Protein AF-A0A8T9FW23-F1 (afdb_monomer)

Secondary structure (DSSP, 8-state):
-HHHHHHHHHHHHHHHHHHHHHHHHHHHHHHHHTT-TTGGGSS-GGGHHHHHHHHHHHHHHT-------TTSHHHHHHHHHT-

pLDDT: mean 71.0, std 7.84, range [48.56, 82.94]

Radius of gyration: 19.04 Å; Cα contacts (8 Å, |Δi|>4): 24; chains: 1; bounding box: 52×20×48 Å

Structure (mmCIF, N/CA/C/O backbone):
data_AF-A0A8T9FW23-F1
#
_entry.id   AF-A0A8T9FW23-F1
#
loop_
_atom_site.group_PDB
_atom_site.id
_atom_site.type_symbol
_atom_site.label_atom_id
_atom_site.label_alt_id
_atom_site.label_comp_id
_atom_site.label_asym_id
_atom_site.label_entity_id
_atom_site.label_seq_id
_atom_site.pdbx_PDB_ins_code
_atom_site.Cartn_x
_atom_site.Cartn_y
_atom_site.Cartn_z
_atom_site.occupancy
_atom_site.B_iso_or_equiv
_atom_site.auth_seq_id
_atom_site.auth_comp_id
_atom_site.auth_asym_id
_atom_site.auth_atom_id
_atom_site.pdbx_PDB_model_num
ATOM 1 N N . MET A 1 1 ? -0.618 -10.450 27.291 1.00 62.50 1 MET A N 1
ATOM 2 C CA . MET A 1 1 ? -0.473 -10.750 25.845 1.00 62.50 1 MET A CA 1
ATOM 3 C C . MET A 1 1 ? -1.697 -10.371 25.010 1.00 62.50 1 MET A C 1
ATOM 5 O O . MET A 1 1 ? -1.550 -9.508 24.158 1.00 62.50 1 MET A O 1
ATOM 9 N N . LYS A 1 2 ? -2.904 -10.911 25.260 1.00 72.06 2 LYS A N 1
ATOM 10 C CA . LYS A 1 2 ? -4.106 -10.623 24.437 1.00 72.06 2 LYS A CA 1
ATOM 11 C C . LYS A 1 2 ? -4.443 -9.126 24.282 1.00 72.06 2 LYS A C 1
ATOM 13 O O . LYS A 1 2 ? -4.769 -8.691 23.187 1.00 72.06 2 LYS A O 1
ATOM 18 N N . ALA A 1 3 ? -4.289 -8.335 25.347 1.00 75.94 3 ALA A N 1
ATOM 19 C CA . ALA A 1 3 ? -4.548 -6.890 25.321 1.00 75.94 3 ALA A CA 1
ATOM 20 C C . ALA A 1 3 ? -3.522 -6.076 24.504 1.00 75.94 3 ALA A C 1
ATOM 22 O O . ALA A 1 3 ? -3.842 -5.006 23.998 1.00 75.94 3 ALA A O 1
ATOM 23 N N . LEU A 1 4 ? -2.285 -6.565 24.374 1.00 76.88 4 LEU A N 1
ATOM 24 C CA . LEU A 1 4 ? -1.264 -5.922 23.543 1.00 76.88 4 LEU A CA 1
ATOM 25 C C . LEU A 1 4 ? -1.543 -6.199 22.060 1.00 76.88 4 LEU A C 1
ATOM 27 O O . LEU A 1 4 ? -1.508 -5.286 21.241 1.00 76.88 4 LEU A O 1
ATOM 31 N N . VAL A 1 5 ? -1.902 -7.448 21.742 1.00 80.19 5 VAL A N 1
ATOM 32 C CA . VAL A 1 5 ? -2.270 -7.882 20.387 1.00 80.19 5 VAL A CA 1
ATOM 33 C C . VAL A 1 5 ? -3.504 -7.132 19.882 1.00 80.19 5 VAL A C 1
ATOM 35 O O . VAL A 1 5 ? -3.506 -6.671 18.744 1.00 80.19 5 VAL A O 1
ATOM 38 N N . SER A 1 6 ? -4.527 -6.930 20.721 1.00 78.81 6 SER A N 1
ATOM 39 C CA . SER A 1 6 ? -5.722 -6.174 20.322 1.00 78.81 6 SER A CA 1
ATOM 40 C C . SER A 1 6 ? -5.428 -4.694 20.060 1.00 78.81 6 SER A C 1
ATOM 42 O O . SER A 1 6 ? -5.932 -4.136 19.088 1.00 78.81 6 SER A O 1
ATOM 44 N N . LYS A 1 7 ? -4.571 -4.055 20.868 1.00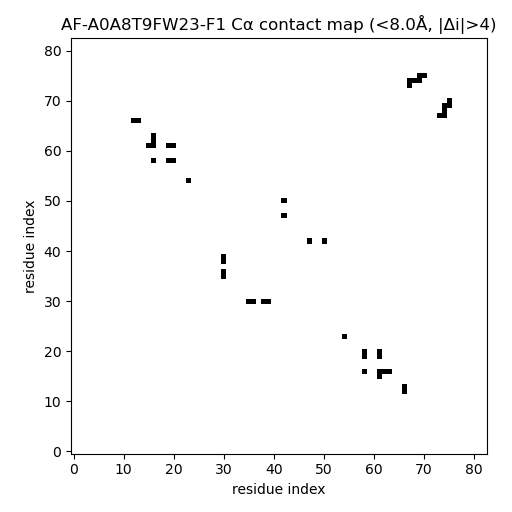 79.31 7 LYS A N 1
ATOM 45 C CA . LYS A 1 7 ? -4.135 -2.667 20.635 1.00 79.31 7 LYS A CA 1
ATOM 46 C C . LYS A 1 7 ? -3.337 -2.527 19.339 1.00 79.31 7 LYS A C 1
ATOM 48 O O . LYS A 1 7 ? -3.583 -1.594 18.578 1.00 79.31 7 LYS A O 1
ATOM 53 N N . LEU A 1 8 ? -2.429 -3.465 19.070 1.00 81.06 8 LEU A N 1
ATOM 54 C CA . LEU A 1 8 ? -1.647 -3.499 17.832 1.00 81.06 8 LEU A CA 1
ATOM 55 C C . LEU A 1 8 ? -2.529 -3.732 16.604 1.00 81.06 8 LEU A C 1
ATOM 57 O O . LEU A 1 8 ? -2.370 -3.027 15.614 1.00 81.06 8 LEU A O 1
ATOM 61 N N . ALA A 1 9 ? -3.494 -4.649 16.675 1.00 77.25 9 ALA A N 1
ATOM 62 C CA . ALA A 1 9 ? -4.439 -4.891 15.585 1.00 77.25 9 ALA A CA 1
ATOM 63 C C . ALA A 1 9 ? -5.285 -3.644 15.274 1.00 77.25 9 ALA A C 1
ATOM 65 O O . ALA A 1 9 ? -5.451 -3.283 14.111 1.00 77.25 9 ALA A O 1
ATOM 66 N N . THR A 1 10 ? -5.759 -2.941 16.306 1.00 77.88 10 THR A N 1
ATOM 67 C CA . THR A 1 10 ? -6.498 -1.677 16.157 1.00 77.88 10 THR A CA 1
ATOM 68 C C . THR A 1 10 ? -5.631 -0.574 15.552 1.00 77.88 10 THR A C 1
ATOM 70 O O . THR A 1 10 ? -6.071 0.133 14.644 1.00 77.88 10 THR A O 1
ATOM 73 N N . ALA A 1 11 ? -4.386 -0.436 16.015 1.00 79.19 11 ALA A N 1
ATOM 74 C CA . ALA A 1 11 ? -3.440 0.525 15.459 1.00 79.19 11 ALA A CA 1
ATOM 75 C C . ALA A 1 11 ? -3.131 0.211 13.987 1.00 79.19 11 ALA A C 1
ATOM 77 O O . ALA A 1 11 ? -3.246 1.089 13.136 1.00 79.19 11 ALA A O 1
ATOM 78 N N . LEU A 1 12 ? -2.844 -1.049 13.658 1.00 80.38 12 LEU A N 1
ATOM 79 C CA . LEU A 1 12 ? -2.592 -1.485 12.287 1.00 80.38 12 LEU A CA 1
ATOM 80 C C . LEU A 1 12 ? -3.812 -1.244 11.389 1.00 80.38 12 LEU A C 1
ATOM 82 O O . LEU A 1 12 ? -3.669 -0.720 10.290 1.00 80.38 12 LEU A O 1
ATOM 86 N N . ALA A 1 13 ? -5.022 -1.545 11.865 1.00 77.00 13 ALA A N 1
ATOM 87 C CA . ALA A 1 13 ? -6.25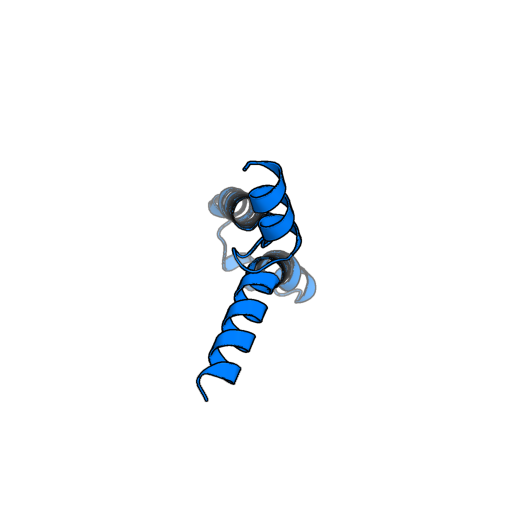2 -1.310 11.112 1.00 77.00 13 ALA A CA 1
ATOM 88 C C . ALA A 1 13 ? -6.488 0.177 10.800 1.00 77.00 13 ALA A C 1
ATOM 90 O O . ALA A 1 13 ? -7.014 0.478 9.724 1.00 77.00 13 ALA A O 1
ATOM 91 N N . ARG A 1 14 ? -6.086 1.081 11.706 1.00 77.00 14 ARG A N 1
ATOM 92 C CA . ARG A 1 14 ? -6.149 2.543 11.524 1.00 77.00 14 ARG A CA 1
ATOM 93 C C . ARG A 1 14 ? -5.062 3.066 10.584 1.00 77.00 14 ARG A C 1
ATOM 95 O O . ARG A 1 14 ? -5.330 3.947 9.772 1.00 77.00 14 ARG A O 1
ATOM 102 N N . TRP A 1 15 ? -3.855 2.510 10.666 1.00 76.50 15 TRP A N 1
ATOM 103 C CA . TRP A 1 15 ? -2.701 2.964 9.887 1.00 76.50 15 TRP A CA 1
ATOM 104 C C . TRP A 1 15 ? -2.532 2.250 8.542 1.00 76.50 15 TRP A C 1
ATOM 106 O O . TRP A 1 15 ? -1.759 2.732 7.720 1.00 76.50 15 TRP A O 1
ATOM 116 N N . ARG A 1 16 ? -3.272 1.163 8.262 1.00 78.12 16 ARG A N 1
ATOM 117 C CA . ARG A 1 16 ? -3.128 0.362 7.026 1.00 78.12 16 ARG A CA 1
ATOM 118 C C . ARG A 1 16 ? -3.130 1.214 5.762 1.00 78.12 16 ARG A C 1
ATOM 120 O O . ARG A 1 16 ? -2.326 0.994 4.867 1.00 78.12 16 ARG A O 1
ATOM 127 N N . THR A 1 17 ? -4.014 2.207 5.719 1.0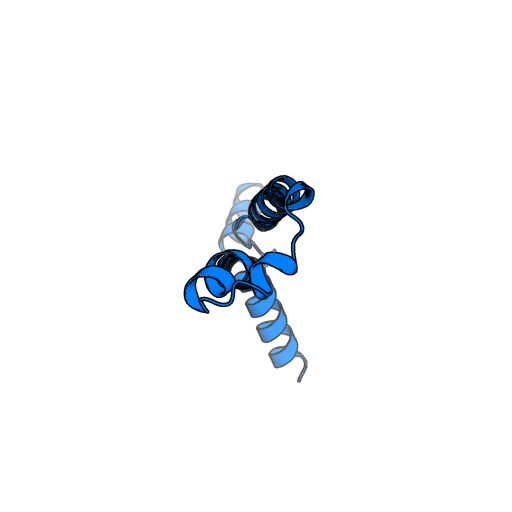0 75.44 17 THR A N 1
ATOM 128 C CA . THR A 1 17 ? -4.165 3.120 4.590 1.00 75.44 17 THR A CA 1
ATOM 129 C C . THR A 1 17 ? -2.923 3.967 4.396 1.00 75.44 17 THR A C 1
ATOM 131 O O . THR A 1 17 ? -2.406 4.050 3.290 1.00 75.44 17 THR A O 1
ATOM 134 N N . TRP A 1 18 ? -2.425 4.566 5.475 1.00 74.62 18 TRP A N 1
ATOM 135 C CA . TRP A 1 18 ? -1.230 5.401 5.448 1.00 74.62 18 TRP A CA 1
ATOM 136 C C . TRP A 1 18 ? 0.014 4.587 5.103 1.00 74.62 18 TRP A C 1
ATOM 138 O O . TRP A 1 18 ? 0.817 5.033 4.292 1.00 74.62 18 TRP A O 1
ATOM 148 N N . ILE A 1 19 ? 0.132 3.374 5.647 1.00 80.31 19 ILE A N 1
ATOM 149 C CA . ILE A 1 19 ? 1.242 2.460 5.360 1.00 80.31 19 ILE A CA 1
ATOM 150 C C . ILE A 1 19 ? 1.248 2.076 3.879 1.00 80.31 19 ILE A C 1
ATOM 152 O O . ILE A 1 19 ? 2.266 2.228 3.213 1.00 80.31 19 ILE A O 1
ATOM 156 N N . VAL A 1 20 ? 0.116 1.627 3.332 1.00 80.19 20 VAL A N 1
ATOM 157 C CA . VAL A 1 20 ? 0.056 1.195 1.927 1.00 80.19 20 VAL A CA 1
ATOM 158 C C . VAL A 1 20 ? 0.170 2.367 0.961 1.00 80.19 20 VAL A C 1
ATOM 160 O O . VAL A 1 20 ? 0.859 2.243 -0.045 1.00 80.19 20 VAL A O 1
ATOM 163 N N . ASN A 1 21 ? -0.409 3.525 1.280 1.00 77.75 21 ASN A N 1
ATOM 164 C CA . ASN A 1 21 ? -0.208 4.728 0.474 1.00 77.75 21 ASN A CA 1
ATOM 165 C C . ASN A 1 21 ? 1.252 5.196 0.505 1.00 77.75 21 ASN A C 1
ATOM 167 O O . ASN A 1 21 ? 1.781 5.570 -0.536 1.00 77.75 21 ASN A O 1
ATOM 171 N N . GLY A 1 22 ? 1.909 5.145 1.667 1.00 78.38 22 GLY A N 1
ATOM 172 C CA . GLY A 1 22 ? 3.329 5.470 1.799 1.00 78.38 22 GLY A CA 1
ATOM 173 C C . GLY A 1 22 ? 4.214 4.519 0.995 1.00 78.38 22 GLY A C 1
ATOM 174 O O . GLY A 1 22 ? 5.091 4.969 0.265 1.00 78.38 22 GLY A O 1
ATOM 175 N N . LEU A 1 23 ? 3.938 3.213 1.052 1.00 82.94 23 LEU A N 1
ATOM 176 C CA . LEU A 1 23 ? 4.641 2.209 0.251 1.00 82.94 23 LEU A CA 1
ATOM 177 C C . LEU A 1 23 ? 4.418 2.402 -1.253 1.00 82.94 23 LEU A C 1
ATOM 179 O O . LEU A 1 23 ? 5.365 2.286 -2.020 1.00 82.94 23 LEU A O 1
ATOM 183 N N . LEU A 1 24 ? 3.198 2.732 -1.679 1.00 78.50 24 LEU A N 1
ATOM 184 C CA . LEU A 1 24 ? 2.901 3.028 -3.082 1.00 78.50 24 LEU A CA 1
ATOM 185 C C . LEU A 1 24 ? 3.589 4.304 -3.563 1.00 78.50 24 LEU A C 1
ATOM 187 O O . LEU A 1 24 ? 4.149 4.315 -4.654 1.00 78.50 24 LEU A O 1
ATOM 191 N N . ALA A 1 25 ? 3.586 5.357 -2.747 1.00 76.44 25 ALA A N 1
ATOM 192 C CA . ALA A 1 25 ? 4.302 6.588 -3.056 1.00 76.44 25 ALA A CA 1
ATOM 193 C C . ALA A 1 25 ? 5.806 6.321 -3.210 1.00 76.44 25 ALA A C 1
ATOM 195 O O . ALA A 1 25 ? 6.410 6.772 -4.178 1.00 76.44 25 ALA A O 1
ATOM 196 N N . LEU A 1 26 ? 6.394 5.521 -2.315 1.00 76.62 26 LEU A N 1
ATOM 197 C CA . LEU A 1 26 ? 7.782 5.079 -2.448 1.00 76.62 26 LEU A CA 1
ATOM 198 C C . LEU A 1 26 ? 7.988 4.239 -3.713 1.00 76.62 26 LEU A C 1
ATOM 200 O O . LEU A 1 26 ? 8.920 4.504 -4.455 1.00 76.62 26 LEU A O 1
ATOM 204 N N . ALA A 1 27 ? 7.113 3.284 -4.019 1.00 76.06 27 ALA A N 1
ATOM 205 C CA . ALA A 1 27 ? 7.244 2.455 -5.219 1.00 76.06 27 ALA A CA 1
ATOM 206 C C . ALA A 1 27 ? 7.213 3.272 -6.525 1.00 76.06 27 ALA A C 1
ATOM 208 O O . ALA A 1 27 ? 7.829 2.869 -7.507 1.00 76.06 27 ALA A O 1
ATOM 209 N N . VAL A 1 28 ? 6.517 4.413 -6.532 1.00 72.56 28 VAL A N 1
ATOM 210 C CA . VAL A 1 28 ? 6.455 5.323 -7.683 1.00 72.56 28 VAL A CA 1
ATOM 211 C C . VAL A 1 28 ? 7.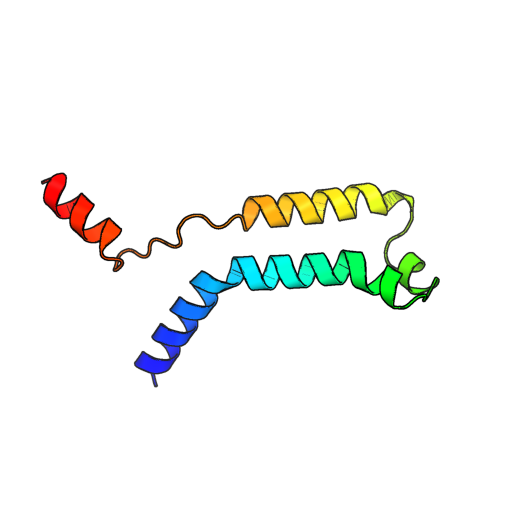657 6.271 -7.726 1.00 72.56 28 VAL A C 1
ATOM 213 O O . VAL A 1 28 ? 8.246 6.447 -8.785 1.00 72.56 28 VAL A O 1
ATOM 216 N N . VAL A 1 29 ? 8.029 6.879 -6.596 1.00 70.88 29 VAL A N 1
ATOM 217 C CA . VAL A 1 29 ? 8.995 7.996 -6.556 1.00 70.88 29 VAL A CA 1
ATOM 218 C C . VAL A 1 29 ? 10.439 7.525 -6.337 1.00 70.88 29 VAL A C 1
ATOM 220 O O . VAL A 1 29 ? 11.382 8.135 -6.837 1.00 70.88 29 VAL A O 1
ATOM 223 N N 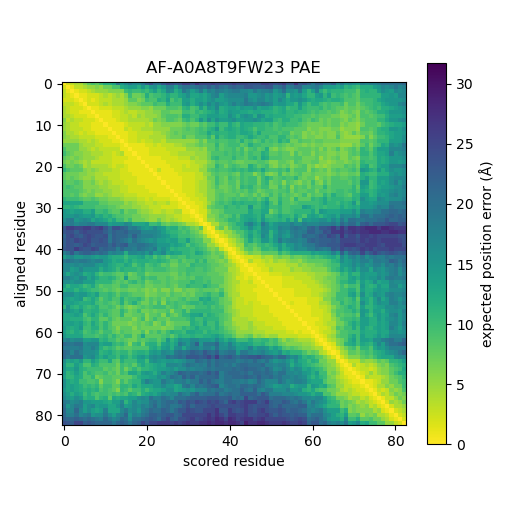. LEU A 1 30 ? 10.645 6.427 -5.606 1.00 71.38 30 LEU A N 1
ATOM 224 C CA . LEU A 1 30 ? 11.978 5.916 -5.270 1.00 71.38 30 LEU A CA 1
ATOM 225 C C . LEU A 1 30 ? 12.831 5.558 -6.506 1.00 71.38 30 LEU A C 1
ATOM 227 O O . LEU A 1 30 ? 14.019 5.876 -6.479 1.00 71.38 30 LEU A O 1
ATOM 231 N N . PRO A 1 31 ? 12.283 4.965 -7.589 1.00 67.44 31 PRO A N 1
ATOM 232 C CA . PRO A 1 31 ? 13.040 4.721 -8.820 1.00 67.44 31 PRO A CA 1
ATOM 233 C C . PRO A 1 31 ? 13.626 5.992 -9.446 1.00 67.44 31 PRO A C 1
ATOM 235 O O . PRO A 1 31 ? 14.772 5.978 -9.893 1.00 67.44 31 PRO A O 1
ATOM 238 N N . GLU A 1 32 ? 12.865 7.092 -9.442 1.00 66.44 32 GLU A N 1
ATOM 239 C CA . GLU A 1 32 ? 13.315 8.389 -9.963 1.00 66.44 32 GLU A CA 1
ATOM 240 C C . GLU A 1 32 ? 14.392 9.003 -9.059 1.00 66.44 32 GLU A C 1
ATOM 242 O O . GLU A 1 32 ? 15.433 9.438 -9.548 1.00 66.44 32 GLU A O 1
ATOM 247 N N . ILE A 1 33 ? 14.193 8.971 -7.734 1.00 67.38 33 ILE A N 1
ATOM 248 C CA . ILE A 1 33 ? 15.173 9.483 -6.756 1.00 67.38 33 ILE A CA 1
ATOM 249 C C . ILE A 1 33 ? 16.498 8.714 -6.839 1.00 67.38 33 ILE A C 1
ATOM 251 O O . ILE A 1 33 ? 17.570 9.307 -6.715 1.00 67.38 33 ILE A O 1
ATOM 255 N N . ALA A 1 34 ? 16.437 7.399 -7.052 1.00 68.12 34 ALA A N 1
ATOM 256 C CA . ALA A 1 34 ? 17.613 6.541 -7.096 1.00 68.12 34 ALA A CA 1
ATOM 257 C C . ALA A 1 34 ? 18.472 6.725 -8.363 1.00 68.12 34 ALA A C 1
ATOM 259 O O . ALA A 1 34 ? 19.551 6.138 -8.421 1.00 68.12 34 ALA A O 1
ATOM 260 N N . ASN A 1 35 ? 18.026 7.505 -9.366 1.00 64.25 35 ASN A N 1
ATOM 261 C CA . ASN A 1 35 ? 18.731 7.721 -10.643 1.00 64.25 35 ASN A CA 1
ATOM 262 C C . ASN A 1 35 ? 19.247 6.416 -11.286 1.00 64.25 35 ASN A C 1
ATOM 264 O O . ASN A 1 35 ? 20.287 6.392 -11.942 1.00 64.25 35 ASN A O 1
ATOM 268 N N . SER A 1 36 ? 18.524 5.310 -11.085 1.00 60.75 36 SER A N 1
ATOM 269 C CA . SER A 1 36 ? 18.897 3.999 -11.605 1.00 60.75 36 SER A CA 1
ATOM 270 C C . SER A 1 36 ? 17.981 3.659 -12.785 1.00 60.75 36 SER A C 1
ATOM 272 O O . SER A 1 36 ? 16.845 3.222 -12.575 1.00 60.75 36 SER A O 1
ATOM 274 N N . PRO A 1 37 ? 18.431 3.866 -14.038 1.00 59.59 37 PRO A N 1
ATOM 275 C CA . PRO A 1 37 ? 17.625 3.590 -15.232 1.00 59.59 37 PRO A CA 1
ATOM 276 C C . PRO A 1 37 ? 17.253 2.105 -15.375 1.00 59.59 37 PRO A C 1
ATOM 278 O O . PRO A 1 37 ? 16.321 1.767 -16.098 1.00 59.59 37 PRO A O 1
ATOM 281 N N . GLU A 1 38 ? 17.926 1.222 -14.638 1.00 61.91 38 GLU A N 1
ATOM 282 C CA . GLU A 1 38 ? 17.633 -0.210 -14.563 1.00 61.91 38 GLU A CA 1
ATOM 283 C C . GLU A 1 38 ? 16.396 -0.509 -13.699 1.00 61.91 38 GLU A C 1
ATOM 285 O O . GLU A 1 38 ? 15.669 -1.464 -13.956 1.00 61.91 38 GLU A O 1
ATOM 290 N N . ILE A 1 39 ? 16.073 0.349 -12.724 1.00 53.41 39 ILE A N 1
ATOM 291 C CA . ILE A 1 39 ? 14.847 0.218 -11.917 1.00 53.41 39 ILE A CA 1
ATOM 292 C C . ILE A 1 39 ? 13.613 0.615 -12.746 1.00 53.41 39 ILE A C 1
ATOM 294 O O . ILE A 1 39 ? 12.547 0.019 -12.597 1.00 53.41 39 ILE A O 1
ATOM 298 N N . LEU A 1 40 ? 13.764 1.530 -13.711 1.00 53.72 40 LEU A N 1
ATOM 299 C CA . LEU A 1 40 ? 12.733 1.811 -14.721 1.00 53.72 40 LEU A CA 1
ATOM 300 C C . LEU A 1 40 ? 12.496 0.631 -15.684 1.00 53.72 40 LEU A C 1
ATOM 302 O O . LEU A 1 40 ? 11.488 0.630 -16.391 1.00 53.72 40 LEU A O 1
ATOM 306 N N . ALA A 1 41 ? 13.368 -0.385 -15.690 1.00 60.06 41 ALA A N 1
ATOM 307 C CA . ALA A 1 41 ? 13.156 -1.635 -16.419 1.00 60.06 41 ALA A CA 1
ATOM 308 C C . ALA A 1 41 ? 12.311 -2.662 -15.639 1.00 60.06 41 ALA A C 1
ATOM 310 O O . ALA A 1 41 ? 11.869 -3.649 -16.225 1.00 60.06 41 ALA A O 1
ATOM 311 N N . ILE A 1 42 ? 12.040 -2.438 -14.344 1.00 69.06 42 ILE A N 1
ATOM 312 C CA . ILE A 1 42 ? 11.217 -3.346 -13.520 1.00 69.06 42 ILE A CA 1
ATOM 313 C C . ILE A 1 42 ? 9.755 -3.337 -13.980 1.00 69.06 42 ILE A C 1
ATOM 315 O O . ILE A 1 42 ? 9.093 -4.374 -13.961 1.00 69.06 42 ILE A O 1
ATOM 319 N N . VAL A 1 43 ? 9.245 -2.178 -14.411 1.00 69.06 43 VAL A N 1
ATOM 320 C CA . VAL A 1 43 ? 7.904 -2.052 -14.993 1.00 69.06 43 VAL A CA 1
ATOM 321 C C . VAL A 1 43 ? 8.058 -1.717 -16.478 1.00 69.06 43 VAL A C 1
ATOM 323 O O . VAL A 1 43 ? 8.368 -0.567 -16.807 1.00 69.06 43 VAL A O 1
ATOM 326 N N . PRO A 1 44 ? 7.831 -2.686 -17.388 1.00 71.69 44 PRO A N 1
ATOM 327 C CA . PRO A 1 44 ? 7.968 -2.452 -18.819 1.00 71.69 44 PRO A CA 1
ATOM 328 C C . PRO A 1 44 ? 7.059 -1.314 -19.281 1.00 71.69 44 PRO A C 1
ATOM 330 O O . PRO A 1 44 ? 5.984 -1.080 -18.718 1.00 71.69 44 PRO A O 1
ATOM 333 N N . ARG A 1 45 ? 7.477 -0.600 -20.328 1.00 76.62 45 ARG A N 1
ATOM 334 C CA . ARG A 1 45 ? 6.826 0.646 -20.757 1.00 76.62 45 ARG A CA 1
ATOM 335 C C . ARG A 1 45 ? 5.336 0.463 -21.066 1.00 76.62 45 ARG A C 1
ATOM 337 O O . ARG A 1 45 ? 4.534 1.313 -20.683 1.00 76.62 45 ARG A O 1
ATOM 344 N N . GLU A 1 46 ? 4.937 -0.658 -21.672 1.00 79.00 46 GLU A N 1
ATOM 345 C CA . GLU A 1 46 ? 3.519 -0.972 -21.919 1.00 79.00 46 GLU A CA 1
ATOM 346 C C . GLU A 1 46 ? 2.671 -1.167 -20.640 1.00 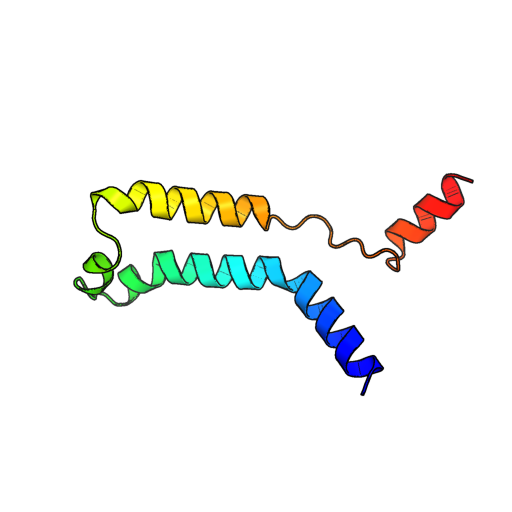79.00 46 GLU A C 1
ATOM 348 O O . GLU A 1 46 ? 1.447 -0.979 -20.673 1.00 79.00 46 GLU A O 1
ATOM 353 N N . TRP A 1 47 ? 3.303 -1.496 -19.508 1.00 79.31 47 TRP A N 1
ATOM 354 C CA . TRP A 1 47 ? 2.656 -1.739 -18.216 1.00 79.31 47 TRP A CA 1
ATOM 355 C C . TRP A 1 47 ? 2.586 -0.495 -17.329 1.00 79.31 47 TRP A C 1
ATOM 357 O O . TRP A 1 47 ? 1.769 -0.468 -16.412 1.00 79.31 47 TRP A O 1
ATOM 367 N N . GLN A 1 48 ? 3.358 0.559 -17.611 1.00 74.50 48 GLN A N 1
ATOM 368 C CA . GLN A 1 48 ? 3.435 1.757 -16.759 1.00 74.50 48 GLN A CA 1
ATOM 369 C C . GLN A 1 48 ? 2.065 2.402 -16.505 1.00 74.50 48 GLN A C 1
ATOM 371 O O . GLN A 1 48 ? 1.738 2.741 -15.368 1.00 74.50 48 GLN A O 1
ATOM 376 N N . ARG A 1 49 ? 1.210 2.494 -17.533 1.00 76.38 49 ARG A N 1
ATOM 377 C CA . ARG A 1 49 ? -0.163 3.014 -17.389 1.00 76.38 49 ARG A CA 1
ATOM 378 C C . ARG A 1 49 ? -1.031 2.166 -16.452 1.00 76.38 49 ARG A C 1
ATOM 380 O O . ARG A 1 49 ? -1.816 2.709 -15.682 1.00 76.38 49 ARG A O 1
ATOM 387 N N . TRP A 1 50 ? -0.873 0.843 -16.501 1.00 75.69 50 TRP A N 1
ATOM 388 C CA . TRP A 1 50 ? -1.621 -0.100 -15.670 1.00 75.69 50 TRP A CA 1
ATOM 389 C C . TRP A 1 50 ? -1.084 -0.133 -14.244 1.00 75.69 50 TRP A C 1
ATOM 391 O O . TRP A 1 50 ? -1.867 -0.223 -13.306 1.00 75.69 50 TRP A O 1
ATOM 40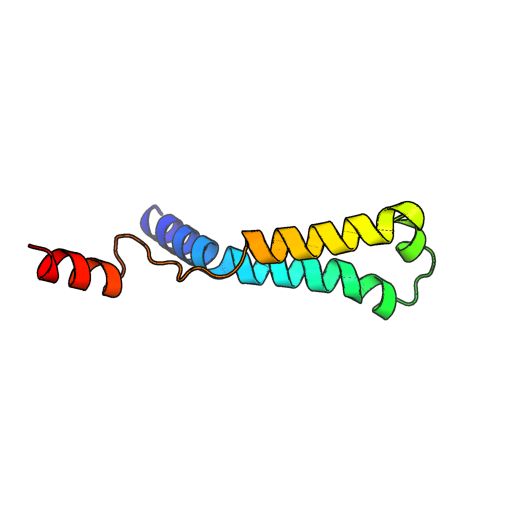1 N N . PHE A 1 51 ? 0.231 0.012 -14.077 1.00 78.50 51 PHE A N 1
ATOM 402 C CA . PHE A 1 51 ? 0.872 0.177 -12.779 1.00 78.50 51 PHE A CA 1
ATOM 403 C C . PHE A 1 51 ? 0.351 1.431 -12.069 1.00 78.50 51 PHE A C 1
ATOM 405 O O . PHE A 1 51 ? -0.154 1.332 -10.953 1.00 78.50 51 PHE A O 1
ATOM 412 N N . LEU A 1 52 ? 0.358 2.586 -12.744 1.00 76.94 52 LEU A N 1
ATOM 413 C CA . LEU A 1 52 ? -0.219 3.828 -12.216 1.00 76.94 52 LEU A CA 1
ATOM 414 C C . LEU A 1 52 ? -1.715 3.691 -11.903 1.00 76.94 52 LEU A C 1
ATOM 416 O O . LEU A 1 52 ? -2.153 4.088 -10.824 1.00 76.94 52 LEU A O 1
ATOM 420 N N . ALA A 1 53 ? -2.500 3.096 -12.805 1.00 76.00 53 ALA A N 1
ATOM 421 C CA . ALA A 1 53 ? -3.915 2.831 -12.550 1.00 76.00 53 ALA A CA 1
ATOM 422 C C . ALA A 1 53 ? -4.115 1.913 -11.329 1.00 76.00 53 ALA A C 1
ATOM 424 O O . ALA A 1 53 ? -5.002 2.159 -10.515 1.00 76.00 53 ALA A O 1
ATOM 425 N N . GLY A 1 54 ? -3.262 0.900 -11.161 1.00 81.50 54 GLY A N 1
ATOM 426 C CA . GLY A 1 54 ? -3.242 0.005 -10.007 1.00 81.50 54 GLY A CA 1
ATOM 427 C C . GLY A 1 54 ? -2.921 0.736 -8.705 1.00 81.50 54 GLY A C 1
ATOM 428 O O . GLY A 1 54 ? -3.618 0.528 -7.715 1.00 81.50 54 GLY A O 1
ATOM 429 N N . VAL A 1 55 ? -1.942 1.647 -8.716 1.00 77.94 55 VAL A N 1
ATOM 430 C CA . VAL A 1 55 ? -1.621 2.522 -7.575 1.00 77.94 55 VAL A CA 1
ATOM 431 C C . VAL A 1 55 ? -2.825 3.384 -7.188 1.00 77.94 55 VAL A C 1
ATOM 433 O O . VAL A 1 55 ? -3.181 3.447 -6.010 1.00 77.94 55 VAL A O 1
ATOM 436 N N . PHE A 1 56 ? -3.497 3.998 -8.165 1.00 73.88 56 PHE A N 1
ATOM 437 C CA . PHE A 1 56 ? -4.708 4.788 -7.926 1.00 73.88 56 PHE A CA 1
ATOM 438 C C . PHE A 1 56 ? -5.874 3.939 -7.407 1.00 73.88 56 PHE A C 1
ATOM 440 O O . PHE A 1 56 ? -6.549 4.344 -6.462 1.00 73.88 56 PHE A O 1
ATOM 447 N N . LEU A 1 57 ? -6.104 2.754 -7.973 1.00 78.38 57 LEU A N 1
ATOM 448 C CA . LEU A 1 57 ? -7.146 1.834 -7.509 1.00 78.38 57 LEU A CA 1
ATOM 449 C C . LEU A 1 57 ? -6.882 1.363 -6.079 1.00 78.38 57 LEU A C 1
ATOM 451 O O . LEU A 1 57 ? -7.797 1.384 -5.257 1.00 78.38 57 LEU A O 1
ATOM 455 N N . LEU A 1 58 ? -5.635 1.014 -5.756 1.00 75.94 58 LEU A N 1
ATOM 456 C CA . LEU A 1 58 ? -5.223 0.702 -4.390 1.00 75.94 58 LEU A CA 1
ATOM 457 C C . LEU A 1 58 ? -5.448 1.890 -3.460 1.00 75.94 58 LEU A C 1
ATOM 459 O O . LEU A 1 58 ? -6.001 1.702 -2.383 1.00 75.94 58 LEU A O 1
ATOM 463 N N . ASN A 1 59 ? -5.086 3.104 -3.874 1.00 74.00 59 ASN A N 1
ATOM 464 C CA . ASN A 1 59 ? -5.324 4.314 -3.091 1.00 74.00 59 ASN A CA 1
ATOM 465 C C . ASN A 1 59 ? -6.823 4.543 -2.824 1.00 74.00 59 ASN A C 1
ATOM 467 O O . ASN A 1 59 ? -7.201 4.861 -1.697 1.00 74.00 59 ASN A O 1
ATOM 471 N N . ILE A 1 60 ? -7.688 4.316 -3.820 1.00 69.12 60 ILE A N 1
ATOM 472 C CA . ILE A 1 60 ? -9.149 4.436 -3.695 1.00 69.12 60 ILE A CA 1
ATOM 473 C C . ILE A 1 60 ? -9.722 3.341 -2.788 1.00 69.12 60 ILE A C 1
ATOM 475 O O . ILE A 1 60 ? -10.529 3.636 -1.903 1.00 69.12 60 ILE A O 1
ATOM 479 N N . TRP A 1 61 ? -9.311 2.084 -2.968 1.00 67.25 61 TRP A N 1
ATOM 480 C CA . TRP A 1 61 ? -9.732 0.972 -2.108 1.00 67.25 61 TRP A CA 1
ATOM 481 C C . TRP A 1 61 ? -9.257 1.140 -0.672 1.00 67.25 61 TRP A C 1
ATOM 483 O O . TRP A 1 61 ? -9.990 0.832 0.270 1.00 67.25 61 TRP A O 1
ATOM 493 N N . MET A 1 62 ? -8.056 1.678 -0.506 1.00 68.19 62 MET A N 1
ATOM 494 C CA . MET A 1 62 ? -7.471 1.957 0.791 1.00 68.19 62 MET A CA 1
ATOM 495 C C . MET A 1 62 ? -7.914 3.295 1.353 1.00 68.19 62 MET A C 1
ATOM 497 O O . MET A 1 62 ? -7.579 3.551 2.505 1.00 68.19 62 MET A O 1
ATOM 501 N N . ARG A 1 63 ? -8.664 4.125 0.608 1.00 67.38 63 ARG A N 1
ATOM 502 C CA . ARG A 1 63 ? -9.088 5.467 1.030 1.00 67.38 63 ARG A CA 1
ATOM 503 C C . ARG A 1 63 ? -9.546 5.417 2.486 1.00 67.38 63 ARG A C 1
ATOM 505 O O . ARG A 1 63 ? -10.350 4.535 2.810 1.00 67.38 63 ARG A O 1
ATOM 512 N N . PRO A 1 64 ? -9.068 6.330 3.357 1.00 58.84 64 PRO A N 1
ATOM 513 C CA . PRO A 1 64 ? -9.453 6.318 4.753 1.00 58.84 64 PRO A CA 1
ATOM 514 C C . PRO A 1 64 ? -10.955 6.574 4.818 1.00 58.84 64 PRO A C 1
ATOM 516 O O . PRO A 1 64 ? -11.432 7.704 4.733 1.00 58.84 64 PRO A O 1
ATOM 519 N N . ARG A 1 65 ? -11.730 5.499 4.924 1.00 62.38 65 ARG A N 1
ATOM 520 C CA . ARG A 1 65 ? -13.034 5.582 5.557 1.00 62.38 65 ARG A CA 1
ATOM 521 C C . ARG A 1 65 ? -12.718 5.832 7.021 1.00 62.38 65 ARG A C 1
ATOM 523 O O . ARG A 1 65 ? -11.742 5.240 7.499 1.00 62.38 65 ARG A O 1
ATOM 530 N N . PRO A 1 66 ? -13.463 6.707 7.716 1.00 59.28 66 PRO A N 1
ATOM 531 C CA . PRO A 1 66 ? -13.276 6.829 9.149 1.00 59.28 66 PRO A CA 1
ATOM 532 C C . PRO A 1 66 ? -13.295 5.393 9.679 1.00 59.28 66 PRO A C 1
ATOM 534 O O . PRO A 1 66 ? -14.179 4.604 9.324 1.00 59.28 66 PRO A O 1
ATOM 537 N N . ALA A 1 67 ? -12.193 4.992 10.320 1.00 60.72 67 ALA A N 1
ATOM 538 C CA . ALA A 1 67 ? -11.963 3.622 10.762 1.00 60.72 67 ALA A CA 1
ATOM 539 C C . ALA A 1 67 ? -12.783 3.423 12.031 1.00 60.72 67 ALA A C 1
ATOM 541 O O . ALA A 1 67 ? -12.238 3.175 13.098 1.00 60.72 67 ALA A O 1
ATOM 542 N N . VAL A 1 68 ? -14.082 3.643 11.860 1.00 62.72 68 VAL A N 1
ATOM 543 C CA . VAL A 1 68 ? -15.125 3.655 12.850 1.00 62.72 68 VAL A CA 1
ATOM 544 C C . VAL A 1 68 ? -15.288 2.205 13.265 1.00 62.72 68 VAL A C 1
ATOM 546 O O . VAL A 1 68 ? -15.960 1.405 12.606 1.00 62.72 68 VAL A O 1
ATOM 549 N N . LEU A 1 69 ? -14.572 1.827 14.308 1.00 70.69 69 LEU A N 1
ATOM 550 C CA . LEU A 1 69 ? -14.719 0.536 14.941 1.00 70.69 69 LEU A CA 1
ATOM 551 C C . LEU A 1 69 ? -16.014 0.552 15.741 1.00 70.69 69 LEU A C 1
ATOM 553 O O . LEU A 1 69 ? -16.431 1.581 16.260 1.00 70.69 69 LEU A O 1
ATOM 557 N N . ALA A 1 70 ? -16.644 -0.610 15.898 1.00 69.31 70 ALA A N 1
ATOM 558 C CA . ALA A 1 70 ? -17.903 -0.717 16.637 1.00 69.31 70 ALA A CA 1
ATOM 559 C C . ALA A 1 70 ? -17.818 -0.187 18.086 1.00 69.31 70 ALA A C 1
ATOM 561 O O . ALA A 1 70 ? -18.848 0.115 18.686 1.00 69.31 70 ALA A O 1
ATOM 562 N N . GLY A 1 71 ? -16.603 -0.090 18.638 1.00 70.62 71 GLY A N 1
ATOM 563 C CA . GLY A 1 71 ? -16.330 0.477 19.954 1.00 70.62 71 GLY A CA 1
ATOM 564 C C . GLY A 1 71 ? -16.063 1.985 19.976 1.00 70.62 71 GLY A C 1
ATOM 565 O O . GLY A 1 71 ? -15.976 2.531 21.073 1.00 70.62 71 GLY A O 1
ATOM 566 N N . ASP A 1 72 ? -15.936 2.658 18.829 1.00 73.06 72 ASP A N 1
ATOM 567 C CA . ASP A 1 72 ? -15.635 4.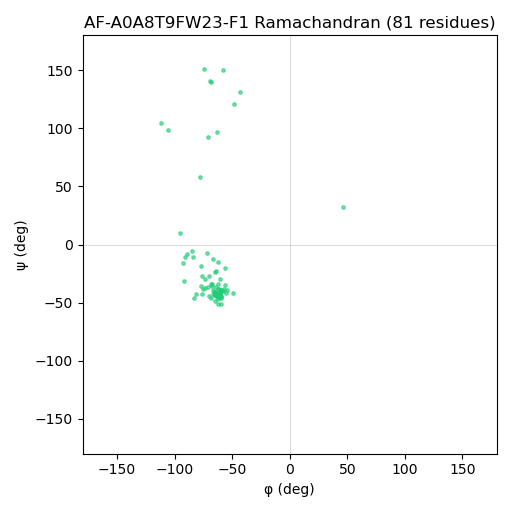089 18.793 1.00 73.06 72 ASP A CA 1
ATOM 568 C C . ASP A 1 72 ? -16.837 4.917 19.311 1.00 73.06 72 ASP A C 1
ATOM 570 O O . ASP A 1 72 ? -17.994 4.589 19.009 1.00 73.06 72 ASP A O 1
ATOM 574 N N . PRO A 1 73 ? -16.604 5.999 20.084 1.00 67.56 73 PRO A N 1
ATOM 575 C CA . PRO A 1 73 ? -17.672 6.788 20.716 1.00 67.56 73 PRO A CA 1
ATOM 576 C C . PRO A 1 73 ? -18.713 7.327 19.725 1.00 67.56 73 PRO A C 1
ATOM 578 O O . PRO A 1 73 ? -19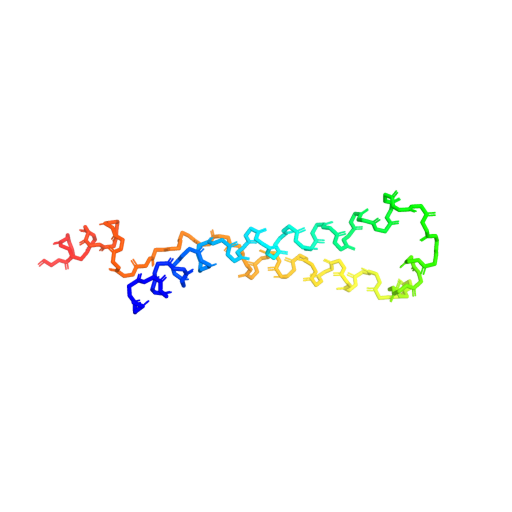.908 7.360 20.013 1.00 67.56 73 PRO A O 1
ATOM 581 N N . GLU A 1 74 ? -18.264 7.683 18.524 1.00 64.25 74 GLU A N 1
ATOM 582 C CA . GLU A 1 74 ? -19.086 8.166 17.411 1.00 64.25 74 GLU A CA 1
ATOM 583 C C . GLU A 1 74 ? -20.082 7.124 16.860 1.00 64.25 74 GLU A C 1
ATOM 585 O O . GLU A 1 74 ? -21.121 7.496 16.311 1.00 64.25 74 GLU A O 1
ATOM 590 N N . VAL A 1 75 ? -19.828 5.822 17.054 1.00 71.44 75 VAL A N 1
ATOM 591 C CA . VAL A 1 75 ? -20.783 4.732 16.748 1.00 71.44 75 VAL A CA 1
ATOM 592 C C . VAL A 1 75 ? -21.788 4.553 17.861 1.00 71.44 75 VAL A C 1
ATOM 594 O O . VAL A 1 75 ? -22.977 4.341 17.616 1.00 71.44 75 VAL A O 1
ATOM 597 N N . GLN A 1 76 ? -21.291 4.600 19.092 1.00 71.88 76 GLN A N 1
ATOM 598 C CA . GLN A 1 76 ? -22.087 4.344 20.283 1.00 71.88 76 GLN A CA 1
ATOM 599 C C . GLN A 1 76 ? -23.158 5.425 20.446 1.00 71.88 76 GLN A C 1
ATOM 601 O O . GLN A 1 76 ? -24.326 5.100 20.658 1.00 71.88 76 GLN A O 1
ATOM 606 N N . ALA A 1 77 ? -22.797 6.692 20.218 1.00 65.56 77 ALA A N 1
ATOM 607 C CA . ALA A 1 77 ? -23.729 7.816 20.242 1.00 65.56 77 ALA A CA 1
ATOM 608 C C . ALA A 1 77 ? -24.873 7.661 19.219 1.00 65.56 77 ALA A C 1
ATOM 610 O O . ALA A 1 77 ? -26.031 7.919 19.542 1.00 65.56 77 ALA A O 1
ATOM 611 N N . LYS A 1 78 ? -24.584 7.158 18.008 1.00 60.88 78 LYS A N 1
ATOM 612 C CA . LYS A 1 78 ? -25.616 6.895 16.989 1.00 60.88 78 LYS A CA 1
ATOM 613 C C . LYS A 1 78 ? -26.562 5.753 17.365 1.00 60.88 78 LYS A C 1
ATOM 615 O O . LYS A 1 78 ? -27.737 5.823 17.027 1.00 60.88 78 LYS A O 1
ATOM 620 N N . LYS A 1 79 ? -26.085 4.716 18.066 1.00 59.41 79 LYS A N 1
ATOM 621 C CA . LYS A 1 79 ? -26.946 3.618 18.550 1.00 59.41 79 LYS A CA 1
ATOM 622 C C . LYS A 1 79 ? -27.928 4.063 19.631 1.00 59.41 79 LYS A C 1
ATOM 624 O O . LYS A 1 79 ? -29.023 3.520 19.686 1.00 59.41 79 LYS A O 1
ATOM 629 N N . VAL A 1 80 ? -27.532 5.007 20.484 1.00 58.88 80 VAL A N 1
ATOM 630 C CA . VAL A 1 80 ? -28.397 5.559 21.540 1.00 58.88 80 VAL A CA 1
ATOM 631 C C . VAL A 1 80 ? -29.453 6.495 20.950 1.00 58.88 80 VAL A C 1
ATOM 633 O O . VAL A 1 80 ? -30.590 6.459 21.390 1.00 58.88 80 VAL A O 1
ATOM 636 N N . ALA A 1 81 ? -29.103 7.283 19.929 1.00 58.78 81 ALA A N 1
ATOM 637 C CA . ALA A 1 81 ? -30.031 8.211 19.277 1.00 58.78 81 ALA A CA 1
ATOM 638 C C . ALA A 1 81 ? -31.023 7.547 18.297 1.00 58.78 81 ALA A C 1
ATOM 640 O O . ALA A 1 81 ? -32.016 8.162 17.927 1.00 58.78 81 ALA A O 1
ATOM 641 N N . ALA A 1 82 ? -30.744 6.321 17.842 1.00 56.62 82 ALA A N 1
ATOM 642 C CA . ALA A 1 82 ? -31.603 5.554 16.932 1.00 56.62 82 ALA A CA 1
ATOM 643 C C . ALA A 1 82 ? -32.544 4.569 17.658 1.00 56.62 82 ALA A C 1
ATOM 645 O O . ALA A 1 82 ? -33.140 3.707 17.010 1.00 56.62 82 ALA A O 1
ATOM 646 N N . LYS A 1 83 ? -32.625 4.654 18.989 1.00 48.56 83 LYS A N 1
ATOM 647 C CA . LYS A 1 83 ? -33.424 3.793 19.861 1.00 48.56 83 LYS A CA 1
ATOM 648 C C . LYS A 1 83 ? -34.453 4.633 20.603 1.00 48.56 83 LYS A C 1
ATOM 650 O O . LYS A 1 83 ? -35.554 4.093 20.831 1.00 48.56 83 LYS A O 1
#

Solvent-accessible surface area (backbone atoms only — not comparable to full-atom values): 4925 Å² total; per-residue (Å²): 109,72,72,58,53,52,52,50,52,53,50,47,68,63,42,47,37,60,52,53,48,50,52,48,50,44,71,65,48,46,46,66,75,63,73,39,76,69,56,60,60,75,52,48,79,90,45,44,66,56,50,54,50,49,52,51,50,49,47,61,74,39,46,83,59,82,78,73,44,87,83,36,69,81,47,49,56,52,58,62,76,75,106

Sequence (83 aa):
MKALVSKLATALARWRTWIVNGLLALAVVLPEIANSPEILAIVPREWQRWFLAGVFLLNIWMRPRPAVLAGDPEVQAKKVAAK

Mean predicted aligned error: 11.04 Å

Foldseek 3Di:
DVVVVVVVVLVCLQCVLVVLLVVLVCLVCVCVVVPDVVSVVVQDPVCPVVSVVVSVVSNVVSPDDPSDDCPDPVNVVVVVVVD